Protein AF-L8JI97-F1 (afdb_monomer_lite)

Secondary structure (DSSP, 8-state):
---EEEEEEEEEE-SSSS-EEEEEEEEEEETTEEEEEEEEEETT---EEEEEEEEEEEEETTTEEEEEEEEEEEEE---S-GGG-HHHHHHH-GGGGSTT-EEEEEEEE-SSEEEEEESGGGSEEEEEEEE---

Sequence (134 aa):
MPATALSGSYQIKSTASSYQGKRNIEIFIENRSIDITTVFSESGLNNIIEVHTKGIIDDNLNGQYSMSITEESYNKGLIFSPEDIRMYNELLSAARKLPGHNKWKVLASTDNYVVVATNQGDGQLMAFNRYHMD

Structure (mmCIF, N/CA/C/O backbone):
data_AF-L8JI97-F1
#
_entry.id   AF-L8JI97-F1
#
loop_
_atom_site.group_PDB
_atom_site.id
_atom_site.type_symbol
_atom_site.label_atom_id
_atom_site.label_alt_id
_atom_site.label_comp_id
_atom_site.label_asym_id
_atom_site.label_entity_id
_atom_site.label_seq_id
_atom_site.pdbx_PDB_ins_code
_atom_site.Cartn_x
_atom_site.Cartn_y
_atom_site.Cartn_z
_atom_site.occupancy
_atom_site.B_iso_or_equiv
_atom_site.auth_seq_id
_atom_site.auth_comp_id
_atom_site.auth_asym_id
_atom_site.auth_atom_id
_atom_site.pdbx_PDB_model_num
ATOM 1 N N . MET A 1 1 ? -8.173 1.966 19.036 1.00 59.56 1 MET A N 1
ATOM 2 C CA . MET A 1 1 ? -8.275 0.752 18.193 1.00 59.56 1 MET A CA 1
ATOM 3 C C . MET A 1 1 ? -7.200 -0.200 18.681 1.00 59.56 1 MET A C 1
ATOM 5 O O . MET A 1 1 ? -6.096 0.298 18.881 1.00 59.56 1 MET A O 1
ATOM 9 N N . PRO A 1 2 ? -7.508 -1.485 18.932 1.00 71.81 2 PRO A N 1
ATOM 10 C CA . PRO A 1 2 ? -6.485 -2.471 19.277 1.00 71.81 2 PRO A CA 1
ATOM 11 C C . PRO A 1 2 ? -5.423 -2.547 18.174 1.00 71.81 2 PRO A C 1
ATOM 13 O O . PRO A 1 2 ? -5.727 -2.278 17.007 1.00 71.81 2 PRO A O 1
ATOM 16 N N . ALA A 1 3 ? -4.189 -2.878 18.558 1.00 85.88 3 ALA A N 1
ATOM 17 C CA . ALA A 1 3 ? -3.089 -3.030 17.618 1.00 85.88 3 ALA A CA 1
ATOM 18 C C . ALA A 1 3 ? -3.455 -4.066 16.543 1.00 85.88 3 ALA A C 1
ATOM 20 O O . ALA A 1 3 ? -3.948 -5.146 16.858 1.00 85.88 3 ALA A O 1
ATOM 21 N N . THR A 1 4 ? -3.263 -3.720 15.272 1.00 91.00 4 THR A N 1
ATOM 22 C CA . THR A 1 4 ? -3.580 -4.591 14.133 1.00 91.00 4 THR A CA 1
ATOM 23 C C . THR A 1 4 ? -2.387 -4.651 13.196 1.00 91.00 4 THR A C 1
ATOM 25 O O . THR A 1 4 ? -1.911 -3.609 12.747 1.00 91.00 4 THR A O 1
ATOM 28 N N . ALA A 1 5 ? -1.948 -5.863 12.857 1.00 95.00 5 ALA A N 1
ATOM 29 C CA . ALA A 1 5 ? -0.971 -6.087 11.801 1.00 95.00 5 ALA A CA 1
ATOM 30 C C . ALA A 1 5 ? -1.676 -6.604 10.539 1.00 95.00 5 ALA A C 1
ATOM 32 O O . ALA A 1 5 ? -2.551 -7.470 10.610 1.00 95.00 5 ALA A O 1
ATOM 33 N N . LEU A 1 6 ? -1.306 -6.063 9.381 1.00 95.38 6 LEU A N 1
ATOM 34 C CA . LEU A 1 6 ? -1.820 -6.451 8.075 1.00 95.38 6 LEU A CA 1
ATOM 35 C C . LEU A 1 6 ? -0.661 -6.736 7.117 1.00 95.38 6 LEU A C 1
ATOM 37 O O . LEU A 1 6 ? 0.344 -6.031 7.144 1.00 95.38 6 LEU A O 1
ATOM 41 N N . SER A 1 7 ? -0.807 -7.717 6.228 1.00 96.62 7 SER A N 1
ATOM 42 C CA . SER A 1 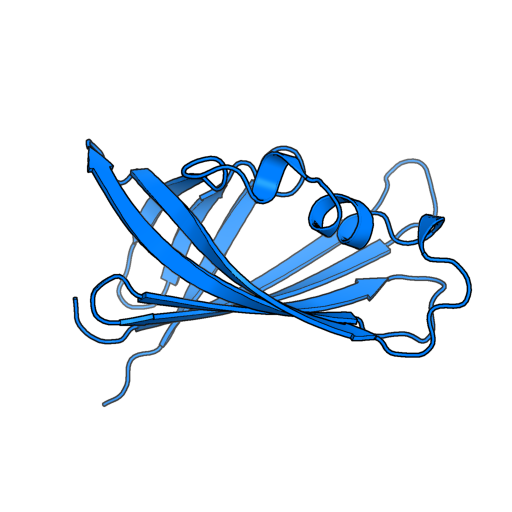7 ? 0.178 -7.960 5.165 1.00 96.62 7 SER A CA 1
ATOM 43 C C . SER A 1 7 ? -0.481 -8.295 3.836 1.00 96.62 7 SER A C 1
ATOM 45 O O . SER A 1 7 ? -1.558 -8.889 3.778 1.00 96.62 7 SER A O 1
ATOM 47 N N . GLY A 1 8 ? 0.154 -7.894 2.743 1.00 93.94 8 GLY A N 1
ATOM 48 C CA . GLY A 1 8 ? -0.346 -8.133 1.398 1.00 93.94 8 GLY A CA 1
ATOM 49 C C . GLY A 1 8 ? 0.769 -8.052 0.373 1.00 93.94 8 GLY A C 1
ATOM 50 O O . GLY A 1 8 ? 1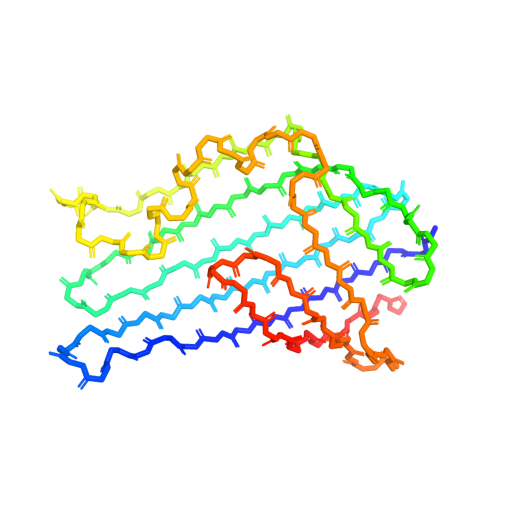.835 -7.486 0.612 1.00 93.94 8 GLY A O 1
ATOM 51 N N . SER A 1 9 ? 0.529 -8.629 -0.798 1.00 91.88 9 SER A N 1
ATOM 52 C CA . SER A 1 9 ? 1.439 -8.477 -1.926 1.00 91.88 9 SER A CA 1
ATOM 53 C C . SER A 1 9 ? 0.677 -8.482 -3.236 1.00 91.88 9 SER A C 1
ATOM 55 O O . SER A 1 9 ? -0.379 -9.105 -3.350 1.00 91.88 9 SER A O 1
ATOM 57 N N . TYR A 1 10 ? 1.222 -7.797 -4.232 1.00 87.62 10 TYR A N 1
ATOM 58 C CA . TYR A 1 10 ? 0.711 -7.856 -5.591 1.00 87.62 10 TYR A CA 1
ATOM 59 C C . TYR A 1 10 ? 1.850 -7.850 -6.603 1.00 87.62 10 TYR A C 1
ATOM 61 O O . TYR A 1 10 ? 2.989 -7.480 -6.304 1.00 87.62 10 TYR A O 1
ATOM 69 N N . GLN A 1 11 ? 1.520 -8.280 -7.818 1.00 86.56 11 GLN A N 1
ATOM 70 C CA . GLN A 1 11 ? 2.407 -8.222 -8.970 1.00 86.56 11 GLN A CA 1
ATOM 71 C C . GLN A 1 11 ? 1.777 -7.354 -10.054 1.00 86.56 11 GLN A C 1
ATOM 73 O O . GLN A 1 11 ? 0.602 -7.521 -10.372 1.00 86.56 11 GLN A O 1
ATOM 78 N N . ILE A 1 12 ? 2.569 -6.467 -10.646 1.00 80.56 12 ILE A N 1
ATOM 79 C CA . ILE A 1 12 ? 2.201 -5.708 -11.840 1.00 80.56 12 ILE A CA 1
ATOM 80 C C . ILE A 1 12 ? 2.962 -6.307 -13.013 1.00 80.56 12 ILE A C 1
ATOM 82 O O . ILE A 1 12 ? 4.172 -6.507 -12.937 1.00 80.56 12 ILE A O 1
ATOM 86 N N . LYS A 1 13 ? 2.262 -6.586 -14.110 1.00 81.88 13 LYS A N 1
ATOM 87 C CA . LYS A 1 13 ? 2.870 -7.019 -15.371 1.00 81.88 13 LYS A CA 1
ATOM 88 C C . LYS A 1 13 ? 2.387 -6.104 -16.479 1.00 81.88 13 LYS A C 1
ATOM 90 O O . LYS A 1 13 ? 1.189 -5.856 -16.598 1.00 81.88 13 LYS A O 1
ATOM 95 N N . SER A 1 14 ? 3.318 -5.596 -17.274 1.00 77.31 14 SER A N 1
ATOM 96 C CA . SER A 1 14 ? 2.968 -4.842 -18.472 1.00 77.31 14 SER A CA 1
ATOM 97 C C . SER A 1 14 ? 2.412 -5.791 -19.530 1.00 77.31 14 SER A C 1
ATOM 99 O O . SER A 1 14 ? 2.957 -6.867 -19.757 1.00 77.31 14 SER A O 1
ATOM 101 N N . THR A 1 15 ? 1.338 -5.386 -20.203 1.00 77.12 15 THR A N 1
ATOM 102 C CA . THR A 1 15 ? 0.821 -6.097 -21.384 1.00 77.12 15 THR A CA 1
ATOM 103 C C . THR A 1 15 ? 1.567 -5.716 -22.664 1.00 77.12 15 THR A C 1
ATOM 105 O O . THR A 1 15 ? 1.447 -6.410 -23.668 1.00 77.12 15 THR A O 1
ATOM 108 N N . ALA A 1 16 ? 2.345 -4.629 -22.629 1.00 76.69 16 ALA A N 1
ATOM 109 C CA . ALA A 1 16 ? 3.045 -4.058 -23.780 1.00 76.69 16 ALA A CA 1
ATOM 110 C C . ALA A 1 16 ? 4.579 -4.201 -23.710 1.00 76.69 16 ALA A C 1
ATOM 112 O O . ALA A 1 16 ? 5.273 -3.828 -24.650 1.00 76.69 16 ALA A O 1
ATOM 113 N N . SER A 1 17 ? 5.133 -4.698 -22.601 1.00 77.00 17 SER A N 1
ATOM 114 C CA . SER A 1 17 ? 6.580 -4.864 -22.411 1.00 77.00 17 SER A CA 1
ATOM 115 C C . SER A 1 17 ? 6.891 -6.033 -21.477 1.00 77.00 17 SER A C 1
ATOM 117 O O . SER A 1 17 ? 6.005 -6.558 -20.811 1.00 77.00 17 SER A O 1
ATOM 119 N N . SER A 1 18 ? 8.164 -6.419 -21.378 1.00 75.81 18 SER A N 1
ATOM 120 C CA . SER A 1 18 ? 8.633 -7.469 -20.461 1.00 75.81 18 SER A CA 1
ATOM 121 C C . SER A 1 18 ? 8.667 -7.049 -18.985 1.00 75.81 18 SER A C 1
ATOM 123 O O . SER A 1 18 ? 9.159 -7.809 -18.153 1.00 75.81 18 SER A O 1
ATOM 125 N N . TYR A 1 19 ? 8.177 -5.851 -18.656 1.00 76.50 19 TYR A N 1
ATOM 126 C CA . TYR A 1 19 ? 8.193 -5.314 -17.301 1.00 76.50 19 TYR A CA 1
ATOM 127 C C . TYR A 1 19 ? 7.311 -6.138 -16.356 1.00 76.50 19 TYR A C 1
ATOM 129 O O . TYR A 1 19 ? 6.122 -6.356 -16.620 1.00 76.50 19 TYR A O 1
ATOM 137 N N . GLN A 1 20 ? 7.888 -6.529 -15.223 1.00 78.94 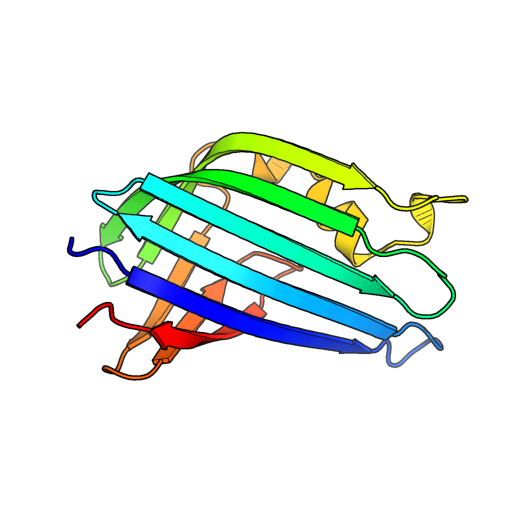20 GLN A N 1
ATOM 138 C CA . GLN A 1 20 ? 7.212 -7.163 -14.102 1.00 78.94 20 GLN A CA 1
ATOM 139 C C . GLN A 1 20 ? 7.702 -6.539 -12.798 1.00 78.94 20 GLN A C 1
ATOM 141 O O . GLN A 1 20 ? 8.900 -6.402 -12.571 1.00 78.94 20 GLN A O 1
ATOM 146 N N . GLY A 1 21 ? 6.775 -6.203 -11.917 1.00 81.50 21 GLY A N 1
ATOM 147 C CA . GLY A 1 21 ? 7.052 -5.697 -10.585 1.00 81.50 21 GLY A CA 1
ATOM 148 C C . GLY A 1 21 ? 6.313 -6.517 -9.544 1.00 81.50 21 GLY A C 1
ATOM 149 O O . GLY A 1 21 ? 5.204 -6.983 -9.791 1.00 81.50 21 GLY A O 1
ATOM 150 N N . LYS A 1 22 ? 6.909 -6.693 -8.371 1.00 86.50 22 LYS A N 1
ATOM 151 C CA . LYS A 1 22 ? 6.258 -7.229 -7.180 1.00 86.50 22 LYS A CA 1
ATOM 152 C C . LYS A 1 22 ? 6.442 -6.252 -6.025 1.00 86.50 22 LYS A C 1
ATOM 154 O O . LYS A 1 22 ? 7.558 -5.804 -5.761 1.00 86.50 22 LYS A O 1
ATOM 159 N N . ARG A 1 23 ? 5.345 -5.986 -5.318 1.00 87.56 23 ARG A N 1
ATOM 160 C CA . ARG A 1 23 ? 5.303 -5.184 -4.096 1.00 87.56 23 ARG A CA 1
ATOM 161 C C . ARG A 1 23 ? 4.796 -6.055 -2.954 1.00 87.56 23 ARG A C 1
ATOM 163 O O . ARG A 1 23 ? 3.753 -6.689 -3.095 1.00 87.56 23 ARG A O 1
ATOM 170 N N . ASN A 1 24 ? 5.526 -6.091 -1.846 1.00 91.00 24 ASN A N 1
ATOM 171 C CA . ASN A 1 24 ? 5.034 -6.601 -0.565 1.00 91.00 24 ASN A CA 1
ATOM 172 C C . ASN A 1 24 ? 4.795 -5.409 0.358 1.00 91.00 24 ASN A C 1
ATOM 174 O O . ASN A 1 24 ? 5.552 -4.440 0.315 1.00 91.00 24 ASN A O 1
ATOM 178 N N . ILE A 1 25 ? 3.735 -5.469 1.150 1.00 93.50 25 ILE A N 1
ATOM 179 C CA . ILE A 1 25 ? 3.310 -4.392 2.034 1.00 93.50 25 ILE A CA 1
ATOM 180 C C . ILE A 1 25 ? 2.969 -5.017 3.380 1.00 93.50 25 ILE A C 1
ATOM 182 O O . ILE A 1 25 ? 2.149 -5.933 3.449 1.00 93.50 25 ILE A O 1
ATOM 186 N N . GLU A 1 26 ? 3.566 -4.485 4.432 1.00 96.00 26 GLU A N 1
ATOM 187 C CA . GLU A 1 26 ? 3.265 -4.793 5.822 1.00 96.00 26 GLU A CA 1
ATOM 188 C C . GLU A 1 26 ? 2.809 -3.509 6.502 1.00 96.00 26 GLU A C 1
ATOM 190 O O . GLU A 1 26 ? 3.380 -2.443 6.275 1.00 96.00 26 GLU A O 1
ATOM 195 N N . ILE A 1 27 ? 1.739 -3.595 7.283 1.00 95.12 27 ILE A N 1
ATOM 196 C CA . ILE A 1 27 ? 1.095 -2.450 7.918 1.00 95.12 27 ILE A CA 1
ATOM 197 C C . ILE A 1 27 ? 0.869 -2.791 9.382 1.00 95.12 27 ILE A C 1
ATOM 199 O O . ILE A 1 27 ? 0.280 -3.822 9.694 1.00 95.12 27 ILE A O 1
ATOM 203 N N . PHE A 1 28 ? 1.261 -1.896 10.273 1.00 95.50 28 PHE A N 1
ATOM 204 C CA . PHE A 1 28 ? 0.915 -1.941 11.682 1.00 95.50 28 PHE A CA 1
ATOM 205 C C . PHE A 1 28 ? 0.102 -0.700 12.045 1.00 95.50 28 PHE A C 1
ATOM 207 O O . PHE A 1 28 ? 0.471 0.415 11.680 1.00 95.50 28 PHE A O 1
ATOM 214 N N . ILE A 1 29 ? -1.023 -0.883 12.738 1.00 93.12 29 ILE A N 1
ATOM 215 C CA . ILE A 1 29 ? -1.919 0.204 13.146 1.00 93.12 29 ILE A CA 1
ATOM 216 C C . ILE A 1 29 ? -2.168 0.119 14.646 1.00 93.12 29 ILE A C 1
ATOM 218 O O . ILE A 1 29 ? -2.666 -0.895 15.129 1.00 93.12 29 ILE A O 1
ATOM 222 N N . GLU A 1 30 ? -1.912 1.208 15.369 1.00 92.31 30 GLU A N 1
ATOM 223 C CA . GLU A 1 30 ? -2.200 1.332 16.799 1.00 92.31 30 GLU A CA 1
ATOM 224 C C . GLU A 1 30 ? -2.615 2.768 17.134 1.00 92.31 30 GLU A C 1
ATOM 226 O O . GLU A 1 30 ? -1.916 3.717 16.801 1.00 92.31 30 GLU A O 1
ATOM 231 N N . ASN A 1 31 ? -3.762 2.954 17.803 1.00 87.88 31 ASN A N 1
ATOM 232 C CA . ASN A 1 31 ? -4.217 4.272 18.284 1.00 87.88 31 ASN A CA 1
ATOM 233 C C . ASN A 1 31 ? -4.143 5.416 17.245 1.00 87.88 31 ASN A C 1
ATOM 235 O O . ASN A 1 31 ? -3.852 6.554 17.597 1.00 87.88 31 ASN A O 1
ATOM 239 N N . ARG A 1 32 ? -4.475 5.108 15.980 1.00 90.81 32 ARG A N 1
ATOM 240 C CA . ARG A 1 32 ? -4.400 5.983 14.786 1.00 90.81 32 ARG A CA 1
ATOM 241 C C . ARG A 1 32 ? -3.002 6.227 14.221 1.00 90.81 32 ARG A C 1
ATOM 243 O O . ARG A 1 32 ? -2.895 6.797 13.139 1.00 90.81 32 ARG A O 1
ATOM 250 N N . SER A 1 33 ? -1.954 5.771 14.887 1.00 94.00 33 SER A N 1
ATOM 251 C CA . SER A 1 33 ? -0.636 5.664 14.274 1.00 94.00 33 SER A CA 1
ATOM 252 C C . SER A 1 33 ? -0.641 4.511 13.280 1.00 94.00 33 SER A C 1
ATOM 254 O O . SER A 1 33 ? -1.214 3.453 13.550 1.00 94.00 33 SER A O 1
ATOM 256 N N . ILE A 1 34 ? -0.006 4.725 12.135 1.00 93.94 34 ILE A N 1
ATOM 257 C CA . ILE A 1 34 ? 0.221 3.701 11.121 1.00 93.94 34 ILE A CA 1
ATOM 258 C C . ILE A 1 34 ? 1.713 3.649 10.789 1.00 93.94 34 ILE A C 1
ATOM 260 O O . ILE A 1 34 ? 2.345 4.688 10.592 1.00 93.94 34 ILE A O 1
ATOM 264 N N . ASP A 1 35 ? 2.258 2.441 10.732 1.00 95.81 35 ASP A N 1
ATOM 265 C CA . ASP A 1 35 ? 3.608 2.139 10.262 1.00 95.81 35 ASP A CA 1
ATOM 266 C C . ASP A 1 35 ? 3.490 1.178 9.077 1.00 95.81 35 ASP A C 1
ATOM 268 O O . ASP A 1 35 ? 2.769 0.182 9.150 1.00 95.81 35 ASP A O 1
ATOM 272 N N . ILE A 1 36 ? 4.115 1.518 7.954 1.00 94.25 36 ILE A N 1
ATOM 273 C CA . ILE A 1 36 ? 4.044 0.758 6.711 1.00 94.25 36 ILE A CA 1
ATOM 274 C C . ILE A 1 36 ? 5.458 0.441 6.258 1.00 94.25 36 ILE A C 1
ATOM 276 O O . ILE A 1 36 ? 6.232 1.350 5.964 1.00 94.25 36 ILE A O 1
ATOM 280 N N . THR A 1 37 ? 5.748 -0.843 6.082 1.00 93.94 37 THR A N 1
ATOM 281 C CA . THR A 1 37 ? 6.943 -1.301 5.375 1.00 93.94 37 THR A CA 1
ATOM 282 C C . THR A 1 37 ? 6.539 -1.809 4.002 1.00 93.94 37 THR A C 1
ATOM 284 O O . THR A 1 37 ? 5.659 -2.655 3.857 1.00 93.94 37 THR A O 1
ATOM 287 N N . THR A 1 38 ? 7.156 -1.259 2.962 1.00 90.44 38 THR A N 1
ATOM 288 C CA . THR A 1 38 ? 6.916 -1.658 1.578 1.00 90.44 38 THR A CA 1
ATOM 289 C C . THR A 1 38 ? 8.210 -2.116 0.930 1.00 90.44 38 THR A C 1
ATOM 291 O O . THR A 1 38 ? 9.179 -1.364 0.880 1.00 90.44 38 THR A O 1
ATOM 294 N N . VAL A 1 39 ? 8.194 -3.319 0.360 1.00 88.00 39 VAL A N 1
ATOM 295 C CA . VAL A 1 39 ? 9.337 -3.920 -0.331 1.00 88.00 39 VAL A CA 1
ATOM 296 C C . VAL A 1 39 ? 9.021 -4.084 -1.813 1.00 88.00 39 VAL A C 1
ATOM 298 O O . VAL A 1 39 ? 8.053 -4.758 -2.176 1.00 88.00 39 VAL A O 1
ATOM 301 N N . PHE A 1 40 ? 9.858 -3.506 -2.669 1.00 84.50 40 PHE A N 1
ATOM 302 C CA . PHE A 1 40 ? 9.749 -3.578 -4.125 1.00 84.50 40 PHE A CA 1
ATOM 303 C C . PHE A 1 40 ? 10.812 -4.501 -4.703 1.00 84.50 40 PHE A C 1
ATOM 305 O O . PHE A 1 40 ? 11.978 -4.448 -4.317 1.00 84.50 40 PHE A O 1
ATOM 312 N N . SER A 1 41 ? 10.406 -5.294 -5.689 1.00 78.69 41 SER A N 1
ATOM 313 C CA . SER A 1 41 ? 11.300 -6.048 -6.567 1.00 78.69 41 SER A CA 1
ATOM 314 C C . SER A 1 41 ? 10.796 -5.923 -8.000 1.00 78.69 41 SER A C 1
ATOM 316 O O . SER A 1 41 ? 9.596 -6.056 -8.238 1.00 78.69 41 SER A O 1
ATOM 318 N N . GLU A 1 42 ? 11.679 -5.648 -8.954 1.00 74.69 42 GLU A N 1
ATOM 319 C CA . GLU A 1 42 ? 11.311 -5.451 -10.358 1.00 74.69 42 GLU A CA 1
ATOM 320 C C . GLU A 1 42 ? 12.223 -6.248 -11.296 1.00 74.69 42 GLU A C 1
ATOM 322 O O . GLU A 1 42 ? 13.417 -6.417 -11.052 1.00 74.69 42 GLU A O 1
ATOM 327 N N . SER A 1 43 ? 11.649 -6.766 -12.381 1.00 65.81 43 SER A N 1
ATOM 328 C CA . SER A 1 43 ? 12.356 -7.532 -13.404 1.00 65.81 43 SER A CA 1
ATOM 329 C C . SER A 1 43 ? 13.394 -6.667 -14.112 1.00 65.81 43 SER A C 1
ATOM 331 O O . SER A 1 43 ? 13.061 -5.586 -14.592 1.00 65.81 43 SER A O 1
ATOM 333 N N . GLY A 1 44 ? 14.617 -7.178 -14.252 1.00 59.28 44 GLY A N 1
ATOM 334 C CA . GLY A 1 44 ? 15.730 -6.447 -14.869 1.00 59.28 44 GLY A CA 1
ATOM 335 C C . GLY A 1 44 ? 16.598 -5.683 -13.868 1.00 59.28 44 GLY A C 1
ATOM 336 O O . GLY A 1 44 ? 17.615 -5.121 -14.261 1.00 59.28 44 GLY A O 1
ATOM 337 N N . LEU A 1 45 ? 16.249 -5.716 -12.578 1.00 60.28 45 LEU A N 1
ATOM 338 C CA . LEU A 1 45 ? 17.028 -5.118 -11.502 1.00 60.28 45 LEU A CA 1
ATOM 339 C C . LEU A 1 45 ? 17.423 -6.189 -10.487 1.00 60.28 45 LEU A C 1
ATOM 341 O O . LEU A 1 45 ? 16.593 -6.970 -10.033 1.00 60.28 45 LEU A O 1
ATOM 345 N N . ASN A 1 46 ? 18.690 -6.190 -10.075 1.00 60.28 46 ASN A N 1
ATOM 346 C CA . ASN A 1 46 ? 19.181 -7.039 -8.981 1.00 60.28 46 ASN A CA 1
ATOM 347 C C . ASN A 1 46 ? 18.854 -6.455 -7.592 1.00 60.28 46 ASN A C 1
ATOM 349 O O . ASN A 1 46 ? 19.468 -6.843 -6.600 1.00 60.28 46 ASN A O 1
ATOM 353 N N . ASN A 1 47 ? 17.930 -5.493 -7.508 1.00 67.25 47 ASN A N 1
ATOM 354 C CA . ASN A 1 47 ? 17.775 -4.644 -6.334 1.00 67.25 47 ASN A CA 1
ATOM 355 C C . ASN A 1 47 ? 16.410 -4.795 -5.684 1.00 67.25 47 ASN A C 1
ATOM 357 O O . ASN A 1 47 ? 15.382 -4.897 -6.353 1.00 67.25 47 ASN A O 1
ATOM 361 N N . ILE A 1 48 ? 16.438 -4.715 -4.360 1.00 73.50 48 ILE A N 1
ATOM 362 C CA . ILE A 1 48 ? 15.271 -4.560 -3.510 1.00 73.50 48 ILE A CA 1
ATOM 363 C C . ILE A 1 48 ? 15.278 -3.118 -3.000 1.00 73.50 48 ILE A C 1
ATOM 365 O O . ILE A 1 48 ? 16.323 -2.607 -2.584 1.00 73.50 48 ILE A O 1
ATOM 369 N N . ILE A 1 49 ? 14.126 -2.455 -3.063 1.00 80.88 49 ILE A N 1
ATOM 370 C CA . ILE A 1 49 ? 13.910 -1.170 -2.392 1.00 80.88 49 ILE A CA 1
ATOM 371 C C . ILE A 1 49 ? 12.976 -1.430 -1.231 1.00 80.88 49 ILE A C 1
ATOM 373 O O . ILE A 1 49 ? 11.901 -1.994 -1.420 1.00 80.88 49 ILE A O 1
ATOM 377 N N . GLU A 1 50 ? 13.379 -0.989 -0.053 1.00 86.88 50 GLU A N 1
ATOM 378 C CA . GLU A 1 50 ? 12.551 -1.016 1.139 1.00 86.88 50 GLU A CA 1
ATOM 379 C C . GLU A 1 50 ? 12.219 0.420 1.539 1.00 86.88 50 GLU A C 1
ATOM 381 O O . GLU A 1 50 ? 13.085 1.299 1.565 1.00 86.88 50 GLU A O 1
ATOM 386 N N . VAL A 1 51 ? 10.939 0.672 1.785 1.00 88.25 51 VAL A N 1
ATOM 387 C CA . VAL A 1 51 ? 10.425 1.977 2.194 1.00 88.25 51 VAL A CA 1
ATOM 388 C C . VAL A 1 51 ? 9.653 1.807 3.478 1.00 88.25 51 VAL A C 1
ATOM 390 O O . VAL A 1 51 ? 8.707 1.021 3.527 1.00 88.25 51 VAL A O 1
ATOM 393 N N . HIS A 1 52 ? 10.037 2.585 4.479 1.00 92.75 52 HIS A N 1
ATOM 394 C CA . HIS A 1 52 ? 9.310 2.681 5.731 1.00 92.75 52 HIS A CA 1
ATOM 395 C C . HIS A 1 52 ? 8.580 4.016 5.759 1.00 92.75 52 HIS A C 1
ATOM 397 O O . HIS A 1 52 ? 9.183 5.072 5.558 1.00 92.75 52 HIS A O 1
ATOM 403 N N . THR A 1 53 ? 7.276 3.978 5.998 1.00 92.94 53 THR A N 1
ATOM 404 C CA . THR A 1 53 ? 6.424 5.162 6.071 1.00 92.94 53 THR A CA 1
ATOM 405 C C . THR A 1 53 ? 5.652 5.128 7.376 1.00 92.94 53 THR A C 1
ATOM 407 O O . THR A 1 53 ? 4.894 4.194 7.621 1.00 92.94 53 THR A O 1
ATOM 410 N N . LYS A 1 54 ? 5.769 6.188 8.174 1.00 95.50 54 LYS A N 1
ATOM 411 C CA . LYS A 1 54 ? 4.899 6.408 9.329 1.00 95.50 54 LYS A CA 1
ATOM 412 C C . LYS A 1 54 ? 3.921 7.528 9.058 1.00 95.50 54 LYS A C 1
ATOM 414 O O . LYS A 1 54 ? 4.202 8.469 8.309 1.00 95.50 54 LYS A O 1
ATOM 419 N N . GLY A 1 55 ? 2.772 7.448 9.704 1.00 94.25 55 GLY A N 1
ATOM 420 C CA . GLY A 1 55 ? 1.787 8.504 9.624 1.00 94.25 55 GLY A CA 1
ATOM 421 C C . GLY A 1 55 ? 0.667 8.366 10.628 1.00 94.25 55 GLY A C 1
ATOM 422 O O . GLY A 1 55 ? 0.698 7.541 11.541 1.00 94.25 55 GLY A O 1
ATO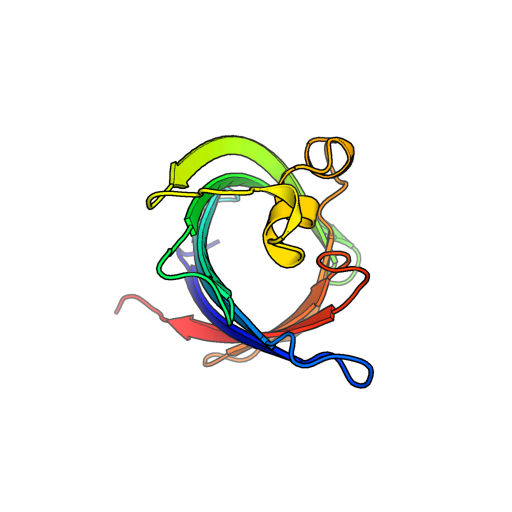M 423 N N . ILE A 1 56 ? -0.340 9.199 10.409 1.00 94.31 56 ILE A N 1
ATOM 424 C CA . ILE A 1 56 ? -1.564 9.240 11.198 1.00 94.31 56 ILE A CA 1
ATOM 425 C C . ILE A 1 56 ? -2.728 8.956 10.256 1.00 94.31 56 ILE A C 1
ATOM 427 O O . ILE A 1 56 ? -2.787 9.525 9.161 1.00 94.31 56 ILE A O 1
ATOM 431 N N . ILE A 1 57 ? -3.623 8.064 10.679 1.00 92.62 57 ILE A N 1
ATOM 432 C CA . ILE A 1 57 ? -4.873 7.775 9.981 1.00 92.62 57 ILE A CA 1
ATOM 433 C C . ILE A 1 57 ? -6.030 8.576 10.573 1.00 92.62 57 ILE A C 1
ATOM 435 O O . ILE A 1 57 ? -6.258 8.583 11.783 1.00 92.62 57 ILE A O 1
ATOM 439 N N . ASP A 1 58 ? -6.801 9.182 9.683 1.00 91.25 58 ASP A N 1
ATOM 440 C CA . ASP A 1 58 ? -8.068 9.826 9.993 1.00 91.25 58 ASP A CA 1
ATOM 441 C C . ASP A 1 58 ? -9.201 8.989 9.401 1.00 91.25 58 ASP A C 1
ATOM 443 O O . ASP A 1 58 ? -9.142 8.579 8.233 1.00 91.25 58 ASP A O 1
ATOM 447 N N . ASP A 1 59 ? -10.222 8.711 10.213 1.00 87.44 59 ASP A N 1
ATOM 448 C CA . ASP A 1 59 ? -11.440 8.078 9.738 1.00 87.44 59 ASP A CA 1
ATOM 449 C C . ASP A 1 59 ? -12.383 9.132 9.161 1.00 87.44 59 ASP A C 1
ATOM 451 O O . ASP A 1 59 ? -12.731 10.139 9.771 1.00 87.44 59 ASP A O 1
ATOM 455 N N . ASN A 1 60 ? -12.801 8.886 7.932 1.00 78.56 60 ASN A N 1
ATOM 456 C CA . ASN A 1 60 ? -13.864 9.622 7.290 1.00 78.56 60 ASN A CA 1
ATOM 457 C C . ASN A 1 60 ? -15.135 8.764 7.330 1.00 78.56 60 ASN A C 1
ATOM 459 O O . ASN A 1 60 ? -15.105 7.538 7.478 1.00 78.56 60 ASN A O 1
ATOM 463 N N . LEU A 1 61 ? -16.286 9.408 7.154 1.00 75.75 61 LEU A N 1
ATOM 464 C CA . LEU A 1 61 ? -17.570 8.714 7.099 1.00 75.75 61 LEU A CA 1
ATOM 465 C C . LEU A 1 61 ? -17.566 7.597 6.032 1.00 75.75 61 LEU A C 1
ATOM 467 O O . LEU A 1 61 ? -16.999 7.743 4.946 1.00 75.75 61 LEU A O 1
ATOM 471 N N . ASN A 1 62 ? -18.273 6.500 6.325 1.00 82.88 62 ASN A N 1
ATOM 472 C CA . ASN A 1 62 ? -18.508 5.357 5.427 1.00 82.88 62 ASN A CA 1
ATOM 473 C C . ASN A 1 62 ? -17.279 4.478 5.115 1.00 82.88 62 ASN A C 1
ATOM 475 O O . ASN A 1 62 ? -17.099 4.055 3.969 1.00 82.88 62 ASN A O 1
ATOM 479 N N . GLY A 1 63 ? -16.438 4.191 6.116 1.00 83.00 63 GLY A N 1
ATOM 480 C CA . GLY A 1 63 ? -15.309 3.256 5.969 1.00 83.00 63 GLY A CA 1
ATOM 481 C C . GLY A 1 63 ? -14.198 3.780 5.056 1.00 83.00 63 GLY A C 1
ATOM 482 O O . GLY A 1 63 ? -13.443 2.998 4.473 1.00 83.00 63 GLY A O 1
ATOM 483 N N . GLN A 1 64 ? -14.133 5.101 4.891 1.00 90.94 64 GLN A N 1
ATOM 484 C CA . GLN A 1 64 ? -13.060 5.782 4.186 1.00 90.94 64 GLN A CA 1
ATOM 485 C C . GLN A 1 64 ? -12.014 6.230 5.194 1.00 90.94 64 GLN A C 1
ATOM 487 O O . GLN A 1 64 ? -12.345 6.748 6.250 1.00 90.94 64 GLN A O 1
ATOM 492 N N . TYR A 1 65 ? -10.753 6.070 4.841 1.00 91.94 65 TYR A N 1
ATOM 493 C CA . TYR A 1 65 ? -9.617 6.444 5.660 1.00 91.94 65 TYR A CA 1
ATOM 494 C C . TYR A 1 65 ? -8.682 7.292 4.825 1.00 91.94 65 TYR A C 1
ATOM 496 O O . TYR A 1 65 ? -8.540 7.083 3.615 1.00 91.94 65 TYR A O 1
ATOM 504 N N . SER A 1 66 ? -8.035 8.241 5.477 1.00 92.00 66 SER A N 1
ATOM 505 C CA . SER A 1 66 ? -6.947 8.992 4.880 1.00 92.00 66 SER A CA 1
ATOM 506 C C . SER A 1 66 ? -5.718 8.957 5.767 1.00 92.00 66 SER A C 1
ATOM 508 O O . SER A 1 66 ? -5.849 8.929 6.985 1.00 92.00 66 SER A O 1
ATOM 510 N N . MET A 1 67 ? -4.535 8.971 5.158 1.00 91.38 67 MET A N 1
ATOM 511 C CA . MET A 1 67 ? -3.267 9.046 5.878 1.00 91.38 67 MET A CA 1
ATOM 512 C C . MET A 1 67 ? -2.524 10.333 5.560 1.00 91.38 67 MET A C 1
ATOM 514 O O . MET A 1 67 ? -2.342 10.702 4.394 1.00 91.38 67 MET A O 1
ATOM 518 N N . SER A 1 68 ? -2.014 10.943 6.623 1.00 92.69 68 SER A N 1
ATOM 519 C CA . SER A 1 68 ? -0.987 11.978 6.568 1.00 92.69 68 SER A CA 1
ATOM 520 C C . SER A 1 68 ? 0.362 11.361 6.933 1.00 92.69 68 SER A C 1
ATOM 522 O O . SER A 1 68 ? 0.494 10.747 7.990 1.00 92.69 68 SER A O 1
ATOM 524 N N . ILE A 1 69 ? 1.354 11.496 6.049 1.00 92.31 69 ILE A N 1
ATOM 525 C CA . ILE A 1 69 ? 2.710 10.969 6.264 1.00 92.31 69 ILE A CA 1
ATOM 526 C C . ILE A 1 69 ? 3.456 11.905 7.220 1.00 92.31 69 ILE A C 1
ATOM 528 O O . ILE A 1 69 ? 3.526 13.107 6.970 1.00 92.31 69 ILE A O 1
ATOM 532 N N . THR A 1 70 ? 4.026 11.357 8.292 1.00 93.06 70 THR A N 1
ATOM 533 C CA . THR A 1 70 ? 4.821 12.109 9.279 1.00 93.06 70 THR A CA 1
ATOM 534 C C . THR A 1 70 ? 6.314 11.823 9.165 1.00 93.06 70 THR A C 1
ATOM 536 O O . THR A 1 70 ? 7.125 12.697 9.451 1.00 93.06 70 THR A O 1
ATOM 539 N N . GLU A 1 71 ? 6.685 10.617 8.736 1.00 92.75 71 GLU A N 1
ATOM 540 C CA . GLU A 1 71 ? 8.073 10.195 8.545 1.00 92.75 71 GLU A CA 1
ATOM 541 C C . GLU A 1 71 ? 8.148 9.233 7.355 1.00 92.75 71 GLU A C 1
ATOM 543 O O . GLU A 1 71 ? 7.252 8.412 7.152 1.00 92.75 71 GLU A O 1
ATOM 548 N N . GLU A 1 72 ? 9.217 9.322 6.568 1.00 90.19 72 GLU A N 1
ATOM 549 C CA . GLU A 1 72 ? 9.492 8.359 5.508 1.00 90.19 72 GLU A CA 1
ATOM 550 C C . GLU A 1 72 ? 10.996 8.170 5.328 1.00 90.19 72 GLU A C 1
ATOM 552 O O . GLU A 1 72 ? 11.749 9.144 5.239 1.00 90.19 72 GLU A O 1
ATOM 557 N N . SER A 1 73 ? 11.425 6.916 5.247 1.00 88.50 73 SER A N 1
ATOM 558 C CA . SER A 1 73 ? 12.811 6.543 4.997 1.00 88.50 73 SER A CA 1
ATOM 559 C C . SER A 1 73 ? 12.897 5.467 3.920 1.00 88.50 73 SER A C 1
ATOM 561 O O . SER A 1 73 ? 11.942 4.739 3.641 1.00 88.50 73 SER A O 1
ATOM 563 N N . TYR A 1 74 ? 14.059 5.405 3.275 1.00 84.00 74 TYR A N 1
ATOM 564 C CA . TYR A 1 74 ? 14.304 4.531 2.137 1.00 84.00 74 TYR A CA 1
ATOM 565 C C . TYR A 1 74 ? 15.617 3.796 2.352 1.00 84.00 74 TYR A C 1
ATOM 567 O O . TYR A 1 74 ? 16.656 4.435 2.534 1.00 84.00 74 TYR A O 1
ATOM 575 N N . ASN A 1 75 ? 15.583 2.473 2.251 1.00 78.81 75 ASN A N 1
ATOM 576 C CA . ASN A 1 75 ? 16.776 1.658 2.126 1.00 78.81 75 ASN A CA 1
ATOM 577 C C . ASN A 1 75 ? 16.869 1.148 0.684 1.00 78.81 75 ASN A C 1
ATOM 579 O O . ASN A 1 75 ? 16.001 0.426 0.189 1.00 78.81 75 ASN A O 1
ATOM 583 N N . LYS A 1 76 ? 17.903 1.601 -0.025 1.00 68.44 76 LYS A N 1
ATOM 584 C CA . LYS A 1 76 ? 18.120 1.273 -1.433 1.00 68.44 76 LYS A CA 1
ATOM 585 C C . LYS A 1 76 ? 19.218 0.218 -1.527 1.00 68.44 76 LYS A C 1
ATOM 587 O O . LYS A 1 76 ? 20.372 0.521 -1.233 1.00 68.44 76 LYS A O 1
ATOM 592 N N . GLY A 1 77 ? 18.894 -0.975 -2.029 1.00 59.44 77 GLY A N 1
ATOM 593 C CA . GLY A 1 77 ? 19.895 -1.782 -2.738 1.00 59.44 77 GLY A CA 1
ATOM 594 C C . GLY A 1 77 ? 20.439 -1.004 -3.950 1.00 59.44 77 GLY A C 1
ATOM 595 O O . GLY A 1 77 ? 19.801 -0.057 -4.390 1.00 59.44 77 GLY A O 1
ATOM 596 N N . LEU A 1 78 ? 21.615 -1.353 -4.480 1.00 54.41 78 LEU A N 1
ATOM 597 C CA . LEU A 1 78 ? 22.356 -0.644 -5.549 1.00 54.41 78 LEU A CA 1
ATOM 598 C C . LEU A 1 78 ? 21.527 -0.248 -6.800 1.00 54.41 78 LEU A C 1
ATOM 600 O O . LEU A 1 78 ? 21.584 -0.914 -7.828 1.00 54.41 78 LEU A O 1
ATOM 604 N N . ILE A 1 79 ? 20.795 0.872 -6.779 1.00 55.09 79 ILE A N 1
ATOM 605 C CA . ILE A 1 79 ? 20.024 1.353 -7.939 1.00 55.09 79 ILE A CA 1
ATOM 606 C C . ILE A 1 79 ? 20.970 2.009 -8.954 1.00 55.09 79 ILE A C 1
ATOM 608 O O . ILE A 1 79 ? 21.446 3.117 -8.723 1.00 55.09 79 ILE A O 1
ATOM 612 N N . PHE A 1 80 ? 21.206 1.349 -10.091 1.00 52.81 80 PHE A N 1
ATOM 613 C CA . PHE A 1 80 ? 21.983 1.924 -11.197 1.00 52.81 80 PHE A CA 1
ATOM 614 C C . PHE A 1 80 ? 21.199 2.982 -11.990 1.00 52.81 80 PHE A C 1
ATOM 616 O O . PHE A 1 80 ? 21.806 3.926 -12.482 1.00 52.81 80 PHE A O 1
ATOM 623 N N . SER A 1 81 ? 19.869 2.855 -12.080 1.00 55.62 81 SER A N 1
ATOM 624 C CA . SER A 1 81 ? 19.007 3.796 -12.803 1.00 55.62 81 SER A CA 1
ATOM 625 C C . SER A 1 81 ? 17.606 3.880 -12.162 1.00 55.62 81 SER A C 1
ATOM 627 O O . SER A 1 81 ? 16.822 2.938 -12.275 1.00 55.62 81 SER A O 1
ATOM 629 N N . PRO A 1 82 ? 17.277 4.952 -11.413 1.00 52.34 82 PRO A N 1
ATOM 630 C CA . PRO A 1 82 ? 15.982 5.096 -10.732 1.00 52.34 82 PRO A CA 1
ATOM 631 C C . PRO A 1 82 ? 14.781 5.222 -11.677 1.00 52.34 82 PRO A C 1
ATOM 633 O O . PRO A 1 82 ? 13.664 4.884 -11.296 1.00 52.34 82 PRO A O 1
ATOM 636 N N . GLU A 1 83 ? 15.011 5.706 -12.898 1.00 54.09 83 GLU A N 1
ATOM 637 C CA . GLU A 1 83 ? 13.990 5.938 -13.927 1.00 54.09 83 GLU A CA 1
ATOM 638 C C . GLU A 1 83 ? 13.410 4.645 -14.523 1.00 54.09 83 GLU A C 1
ATOM 640 O O . GLU A 1 83 ? 12.281 4.655 -15.018 1.00 54.09 83 GLU A O 1
ATOM 645 N N . ASP A 1 84 ? 14.106 3.518 -14.351 1.00 51.41 84 ASP A N 1
ATOM 646 C CA . ASP A 1 84 ? 13.631 2.193 -14.758 1.00 51.41 84 ASP A CA 1
ATOM 647 C C . ASP A 1 84 ? 12.632 1.573 -13.761 1.00 51.41 84 ASP A C 1
ATOM 649 O O . ASP A 1 84 ? 12.018 0.550 -14.069 1.00 51.41 84 ASP A O 1
ATOM 653 N N . ILE A 1 85 ? 12.420 2.201 -12.591 1.00 61.97 85 ILE A N 1
ATOM 654 C CA . ILE A 1 85 ? 11.626 1.631 -11.495 1.00 61.97 85 ILE A CA 1
ATOM 655 C C . ILE A 1 85 ? 10.234 2.259 -11.415 1.00 61.97 85 ILE A C 1
ATOM 657 O O . ILE A 1 85 ? 9.986 3.204 -10.660 1.00 61.97 85 ILE A O 1
ATOM 661 N N . ARG A 1 86 ? 9.283 1.739 -12.198 1.00 64.81 86 ARG A N 1
ATOM 662 C CA . ARG A 1 86 ? 7.941 2.342 -12.323 1.00 64.81 86 ARG A CA 1
ATOM 663 C C . ARG A 1 86 ? 7.170 2.396 -11.002 1.00 64.81 86 ARG A C 1
ATOM 665 O O . ARG A 1 86 ? 6.535 3.414 -10.738 1.00 64.81 86 ARG A O 1
ATOM 672 N N . MET A 1 87 ? 7.247 1.365 -10.155 1.00 70.88 87 MET A N 1
ATOM 673 C CA . MET A 1 87 ? 6.585 1.399 -8.840 1.00 70.88 87 MET A CA 1
ATOM 674 C C . MET A 1 87 ? 7.284 2.349 -7.857 1.00 70.88 87 MET A C 1
ATOM 676 O O . MET A 1 87 ? 6.646 2.891 -6.959 1.00 70.88 87 MET A O 1
ATOM 680 N N . TYR A 1 88 ? 8.586 2.593 -8.025 1.00 67.50 88 TYR A N 1
ATOM 681 C CA . TYR A 1 88 ? 9.328 3.551 -7.201 1.00 67.50 88 TYR A CA 1
ATOM 682 C C . TYR A 1 88 ? 9.021 5.000 -7.586 1.00 67.50 88 TYR A C 1
ATOM 684 O O . TYR A 1 88 ? 8.967 5.864 -6.716 1.00 67.50 88 TYR A O 1
ATOM 692 N N . ASN A 1 89 ? 8.740 5.276 -8.861 1.00 69.56 89 ASN A N 1
ATOM 693 C CA . ASN A 1 89 ? 8.333 6.614 -9.292 1.00 69.56 89 ASN A CA 1
ATOM 694 C C . ASN A 1 89 ? 7.024 7.073 -8.626 1.00 69.56 89 ASN A C 1
ATOM 696 O O . ASN A 1 89 ? 6.885 8.255 -8.314 1.00 69.56 89 ASN A O 1
ATOM 700 N N . GLU A 1 90 ? 6.103 6.152 -8.315 1.00 72.25 90 GLU A N 1
ATOM 701 C CA . GLU A 1 90 ? 4.925 6.455 -7.489 1.00 72.25 90 GLU A CA 1
ATOM 702 C C . GLU A 1 90 ? 5.335 6.981 -6.102 1.00 72.25 90 GLU A C 1
ATOM 704 O O . GLU A 1 90 ? 4.791 7.974 -5.615 1.00 72.25 90 GLU A O 1
ATOM 709 N N . LEU A 1 91 ? 6.347 6.365 -5.482 1.00 72.12 91 LEU A N 1
ATOM 710 C CA . LEU A 1 91 ? 6.858 6.781 -4.176 1.00 72.12 91 LEU A CA 1
ATOM 711 C C . LEU A 1 91 ? 7.549 8.143 -4.208 1.00 72.12 91 LEU A C 1
ATOM 713 O O . LEU A 1 91 ? 7.560 8.841 -3.195 1.00 72.12 91 LEU A O 1
ATOM 717 N N . LEU A 1 92 ? 8.116 8.528 -5.349 1.00 70.56 92 LEU A N 1
ATOM 718 C CA . LEU A 1 92 ? 8.741 9.836 -5.537 1.00 70.56 92 LEU A CA 1
ATOM 719 C C . LEU A 1 92 ? 7.724 10.963 -5.759 1.00 70.56 92 LEU A C 1
ATOM 721 O O . LEU A 1 92 ? 8.093 12.137 -5.694 1.00 70.56 92 LEU A O 1
ATOM 725 N N . SER A 1 93 ? 6.449 10.639 -5.994 1.00 77.56 93 SER A N 1
ATOM 726 C CA . SER A 1 93 ? 5.407 11.636 -6.227 1.00 77.56 93 SER A CA 1
ATOM 727 C C . SER A 1 93 ? 5.254 12.574 -5.030 1.00 77.56 93 SER A C 1
ATOM 729 O O . SER A 1 93 ? 4.863 12.155 -3.944 1.00 77.56 93 SER A O 1
ATOM 731 N N . ALA A 1 94 ? 5.490 13.875 -5.222 1.00 76.25 94 ALA A N 1
ATOM 732 C CA . ALA A 1 94 ? 5.291 14.870 -4.167 1.00 76.25 94 ALA A CA 1
ATOM 733 C C . ALA A 1 94 ? 3.8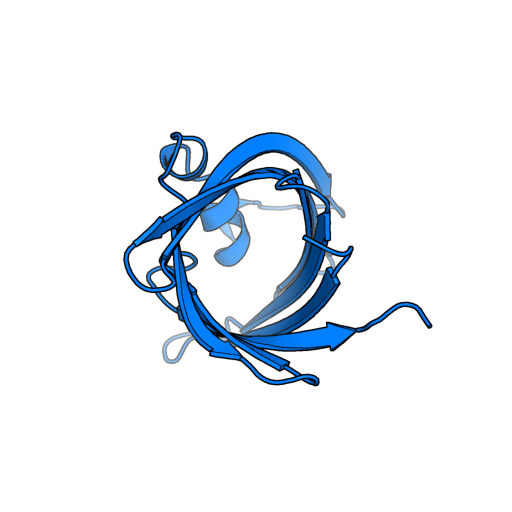26 14.941 -3.689 1.00 76.25 94 ALA A C 1
ATOM 735 O O . ALA A 1 94 ? 3.576 15.265 -2.529 1.00 76.25 94 ALA A O 1
ATOM 736 N N . ALA A 1 95 ? 2.863 14.583 -4.549 1.00 78.62 95 ALA A N 1
ATOM 737 C CA . ALA A 1 95 ? 1.439 14.616 -4.223 1.00 78.62 95 ALA A CA 1
ATOM 738 C C . ALA A 1 95 ? 1.087 13.702 -3.040 1.00 78.62 95 ALA A C 1
ATOM 740 O O . ALA A 1 95 ? 0.273 14.077 -2.200 1.00 78.62 95 ALA A O 1
ATOM 741 N N . ARG A 1 96 ? 1.765 12.555 -2.892 1.00 83.19 96 ARG A N 1
ATOM 742 C CA . ARG A 1 96 ? 1.518 11.626 -1.775 1.00 83.19 96 ARG A CA 1
ATOM 743 C C . ARG A 1 96 ? 1.894 12.191 -0.405 1.00 83.19 96 ARG A C 1
ATOM 745 O O . ARG A 1 96 ? 1.457 11.650 0.605 1.00 83.19 96 ARG A O 1
ATOM 752 N N . LYS A 1 97 ? 2.707 13.251 -0.364 1.00 83.38 97 LYS A N 1
ATOM 753 C CA . LYS A 1 97 ? 3.094 13.940 0.875 1.00 83.38 97 LYS A CA 1
ATOM 754 C C . LYS A 1 97 ? 2.041 14.951 1.329 1.00 83.38 97 LYS A C 1
ATOM 756 O O . LYS A 1 97 ? 2.133 15.452 2.445 1.00 83.38 97 LYS A O 1
ATOM 761 N N . LEU A 1 98 ? 1.053 15.260 0.487 1.00 84.19 98 LEU A N 1
ATOM 762 C CA . LEU A 1 98 ? -0.040 16.144 0.867 1.00 84.19 98 LEU A CA 1
ATOM 763 C C . LEU A 1 98 ? -0.933 15.449 1.912 1.00 84.19 98 LEU A C 1
ATOM 765 O O . LEU A 1 98 ? -1.322 14.292 1.706 1.00 84.19 98 LEU A O 1
ATOM 769 N N . PRO A 1 99 ? -1.295 16.139 3.009 1.00 83.50 99 PRO A N 1
ATOM 770 C CA . PRO A 1 99 ? -2.233 15.613 3.994 1.00 83.50 99 PRO A CA 1
ATOM 771 C C . PRO A 1 99 ? -3.530 15.147 3.332 1.00 83.50 99 PRO A C 1
ATOM 773 O O . PRO A 1 99 ? -4.097 15.834 2.481 1.00 83.50 99 PRO A O 1
ATOM 776 N N . GLY A 1 100 ? -3.992 13.954 3.699 1.00 80.56 100 GLY A N 1
ATOM 777 C CA . GLY A 1 100 ? -5.232 13.392 3.170 1.00 80.56 100 GLY A CA 1
ATOM 778 C C . GLY A 1 100 ? -5.182 12.892 1.718 1.00 80.56 100 GLY A C 1
ATOM 779 O O . GLY A 1 100 ? -6.207 12.435 1.205 1.00 80.56 100 GLY A O 1
ATOM 780 N N . HIS A 1 101 ? -4.025 12.954 1.044 1.00 86.44 101 HIS A N 1
ATOM 781 C CA . HIS A 1 101 ? -3.882 12.449 -0.324 1.00 86.44 101 HIS A CA 1
ATOM 782 C C . HIS A 1 101 ? -3.959 10.926 -0.386 1.00 86.44 101 HIS A C 1
ATOM 784 O O . HIS A 1 101 ? -4.601 10.383 -1.280 1.00 86.44 101 HIS A O 1
ATOM 790 N N . ASN A 1 102 ? -3.314 10.228 0.548 1.00 89.12 102 ASN A N 1
ATOM 791 C CA . ASN A 1 102 ? -3.356 8.770 0.605 1.00 89.12 102 ASN A CA 1
ATOM 792 C C . ASN A 1 102 ? -4.723 8.353 1.136 1.00 89.12 102 ASN A C 1
ATOM 794 O O . ASN A 1 102 ? -5.014 8.580 2.311 1.00 89.12 102 ASN A O 1
ATOM 798 N N . LYS A 1 103 ? -5.566 7.793 0.268 1.00 90.38 103 LYS A N 1
ATOM 799 C CA . LYS A 1 103 ? -6.939 7.419 0.599 1.00 90.38 103 LYS A CA 1
ATOM 800 C C . LYS A 1 103 ? -7.134 5.921 0.460 1.00 90.38 103 LYS A C 1
ATOM 802 O O . LYS A 1 103 ? -6.688 5.302 -0.510 1.00 90.38 103 LYS A O 1
ATOM 807 N N . TRP A 1 104 ? -7.877 5.368 1.407 1.00 92.31 104 TRP A N 1
ATOM 808 C CA . TRP A 1 104 ? -8.345 3.993 1.377 1.00 92.31 104 TRP A CA 1
ATOM 809 C C . TRP A 1 104 ? -9.835 3.942 1.656 1.00 92.31 104 TRP A C 1
ATOM 811 O O . TRP A 1 104 ? -10.357 4.693 2.474 1.00 92.31 104 TRP A O 1
ATOM 821 N N . LYS A 1 105 ? -10.529 3.024 1.001 1.00 94.00 105 LYS A N 1
ATOM 822 C CA . LYS A 1 105 ? -11.904 2.668 1.325 1.00 94.00 105 LYS A CA 1
ATOM 823 C C . LYS A 1 105 ? -11.944 1.191 1.652 1.00 94.00 105 LYS A C 1
ATOM 825 O O . LYS A 1 105 ? -11.648 0.373 0.785 1.00 94.00 105 LYS A O 1
ATOM 830 N N . VAL A 1 106 ? -12.323 0.857 2.880 1.00 93.94 106 VAL A N 1
ATOM 831 C CA . VAL A 1 106 ? -12.560 -0.531 3.273 1.00 93.94 106 VAL A CA 1
ATOM 832 C C . VAL A 1 106 ? -13.838 -1.004 2.590 1.00 93.94 106 VAL A C 1
ATOM 834 O O . VAL A 1 106 ? -14.906 -0.423 2.769 1.00 93.94 106 VAL A O 1
ATOM 837 N N . LEU A 1 107 ? -13.711 -2.040 1.766 1.00 94.88 107 LEU A N 1
ATOM 838 C CA . LEU A 1 107 ? -14.823 -2.651 1.038 1.00 94.88 107 LEU A CA 1
ATOM 839 C C . LEU A 1 107 ? -15.337 -3.909 1.739 1.00 94.88 107 LEU A C 1
ATOM 841 O O . LEU A 1 107 ? -16.529 -4.194 1.688 1.00 94.88 107 LEU A O 1
ATOM 845 N N . ALA A 1 108 ? -14.441 -4.648 2.393 1.00 94.56 108 ALA A N 1
ATOM 846 C CA . ALA A 1 108 ? -14.768 -5.814 3.202 1.00 94.56 108 ALA A CA 1
ATOM 847 C C . ALA A 1 108 ? -13.762 -5.946 4.351 1.00 94.56 108 ALA A C 1
ATOM 849 O O . ALA A 1 108 ? -12.579 -5.656 4.181 1.00 94.56 108 ALA A O 1
ATOM 850 N N . SER A 1 109 ? -14.222 -6.401 5.512 1.00 93.25 109 SER A N 1
ATOM 851 C CA . SER A 1 109 ? -13.384 -6.650 6.685 1.00 93.25 109 SER A CA 1
ATOM 852 C C . SER A 1 109 ? -13.898 -7.889 7.404 1.00 93.25 109 SER A C 1
ATOM 854 O O . SER A 1 109 ? -15.069 -7.946 7.766 1.00 93.25 109 SER A O 1
ATOM 856 N N . THR A 1 110 ? -13.014 -8.853 7.624 1.00 93.44 110 THR A N 1
ATOM 857 C CA . THR A 1 110 ? -13.250 -10.060 8.425 1.00 93.44 110 THR A CA 1
ATOM 858 C C . THR A 1 110 ? -12.173 -10.165 9.500 1.00 93.44 110 THR A C 1
ATOM 860 O O . THR A 1 110 ? -11.259 -9.340 9.549 1.00 93.44 110 THR A O 1
ATOM 863 N N . ASP A 1 111 ? -12.238 -11.197 10.335 1.00 91.56 111 ASP A N 1
ATOM 864 C CA . ASP A 1 111 ? -11.192 -11.457 11.328 1.00 91.56 111 ASP A CA 1
ATOM 865 C C . ASP A 1 111 ? -9.850 -11.838 10.692 1.00 91.56 111 ASP A C 1
ATOM 867 O O . ASP A 1 111 ? -8.811 -11.603 11.302 1.00 91.56 111 ASP A O 1
ATOM 871 N N . ASN A 1 112 ? -9.866 -12.340 9.451 1.00 94.19 112 ASN A N 1
ATOM 872 C CA . ASN A 1 112 ? -8.691 -12.877 8.763 1.00 94.19 112 ASN A CA 1
ATOM 873 C C . ASN A 1 112 ? -8.138 -11.957 7.672 1.00 94.19 112 ASN A C 1
ATOM 875 O O . ASN A 1 112 ? -6.988 -12.114 7.272 1.00 94.19 112 ASN A O 1
ATOM 879 N N . TYR A 1 113 ? -8.941 -11.034 7.134 1.00 95.44 113 TYR A N 1
ATOM 880 C CA . TYR A 1 113 ? -8.499 -10.161 6.046 1.00 95.44 113 TYR A CA 1
ATOM 881 C C . TYR A 1 113 ? -9.297 -8.860 5.939 1.00 95.44 113 TYR A C 1
ATOM 883 O O . TYR A 1 113 ? -10.435 -8.748 6.401 1.00 95.44 113 TYR A O 1
ATOM 891 N N . VAL A 1 114 ? -8.713 -7.886 5.242 1.00 95.06 114 VAL A N 1
ATOM 892 C CA . VAL A 1 114 ? -9.339 -6.619 4.851 1.00 95.06 114 VAL A CA 1
ATOM 893 C C . VAL A 1 114 ? -9.154 -6.403 3.357 1.00 95.06 114 VAL A C 1
ATOM 895 O O . VAL A 1 114 ? -8.052 -6.550 2.842 1.00 95.06 114 VAL A O 1
ATOM 898 N N . VAL A 1 115 ? -10.221 -6.022 2.659 1.00 95.75 115 VAL A N 1
ATOM 899 C CA . VAL A 1 115 ? -10.164 -5.588 1.259 1.00 95.75 115 VAL A CA 1
ATOM 900 C C . VAL A 1 115 ? -10.329 -4.081 1.206 1.00 95.75 115 VAL A C 1
ATOM 902 O O . VAL A 1 115 ? -11.301 -3.543 1.744 1.00 95.75 115 VAL A O 1
ATOM 905 N N . VAL A 1 116 ? -9.406 -3.403 0.529 1.00 94.88 116 VAL A N 1
ATOM 906 C CA . VAL A 1 116 ? -9.426 -1.951 0.360 1.00 94.88 116 VAL A CA 1
ATOM 907 C C . VAL A 1 116 ? -9.359 -1.553 -1.108 1.00 94.88 116 VAL A C 1
ATOM 909 O O . VAL A 1 116 ? -8.651 -2.172 -1.900 1.00 94.88 116 VAL A O 1
ATOM 912 N N . ALA A 1 117 ? -10.056 -0.475 -1.455 1.00 94.12 117 ALA A N 1
ATOM 913 C CA . ALA A 1 117 ? -9.745 0.329 -2.630 1.00 94.12 117 ALA A CA 1
ATOM 914 C C . ALA A 1 117 ? -8.815 1.473 -2.226 1.00 94.12 117 ALA A C 1
ATOM 916 O O . ALA A 1 117 ? -9.050 2.117 -1.205 1.00 94.12 117 ALA A O 1
ATOM 917 N N . THR A 1 118 ? -7.786 1.748 -3.019 1.00 90.38 118 THR A N 1
ATOM 918 C CA . THR A 1 118 ? -6.828 2.835 -2.789 1.00 90.38 118 THR A CA 1
ATOM 919 C C . THR A 1 118 ? -6.620 3.659 -4.046 1.00 90.38 118 THR A C 1
ATOM 921 O O . THR A 1 118 ? -6.834 3.153 -5.142 1.00 90.38 118 THR A O 1
ATOM 924 N N . ASN A 1 119 ? -6.173 4.904 -3.891 1.00 86.75 119 ASN A N 1
ATOM 925 C CA . ASN A 1 119 ? -5.659 5.722 -4.990 1.00 86.75 119 ASN A CA 1
ATOM 926 C C . ASN A 1 119 ? -4.143 5.564 -5.219 1.00 86.75 119 ASN A C 1
ATOM 928 O O . ASN A 1 119 ? -3.588 6.286 -6.042 1.00 86.75 119 ASN A O 1
ATOM 932 N N . GLN A 1 120 ? -3.473 4.653 -4.504 1.00 80.44 120 GLN A N 1
ATOM 933 C CA . GLN A 1 120 ? -2.101 4.257 -4.828 1.00 80.44 120 GLN A CA 1
ATOM 934 C C . GLN A 1 120 ? -2.046 3.516 -6.171 1.00 80.44 120 GLN A C 1
ATOM 936 O O . GLN A 1 120 ? -2.987 2.807 -6.536 1.00 80.44 120 GLN A O 1
ATOM 941 N N . GLY A 1 121 ? -0.944 3.699 -6.895 1.00 70.88 121 GLY A N 1
ATOM 942 C CA . GLY A 1 121 ? -0.638 3.047 -8.167 1.00 70.88 121 GLY A CA 1
ATOM 943 C C . GLY A 1 121 ? -1.708 3.251 -9.238 1.00 70.88 121 GLY A C 1
ATOM 944 O O . GLY A 1 121 ? -2.134 2.267 -9.839 1.00 70.88 121 GLY A O 1
ATOM 945 N N . ASP A 1 122 ? -2.176 4.494 -9.410 1.00 74.12 122 ASP A N 1
ATOM 946 C CA . ASP A 1 122 ? -3.279 4.900 -10.302 1.00 74.12 122 ASP A CA 1
ATOM 947 C C . ASP A 1 122 ? -4.649 4.270 -9.986 1.00 74.12 122 ASP A C 1
ATOM 949 O O . ASP A 1 122 ? -5.571 4.295 -10.801 1.00 74.12 122 ASP A O 1
ATOM 953 N N . GLY A 1 123 ? -4.818 3.763 -8.764 1.00 84.88 123 GLY A N 1
ATOM 954 C CA . GLY A 1 123 ? -6.062 3.166 -8.300 1.00 84.88 123 GLY A CA 1
ATOM 955 C C . GLY A 1 123 ? -5.994 1.644 -8.279 1.00 84.88 123 GLY A C 1
ATOM 956 O O . GLY A 1 123 ? -5.868 1.002 -9.319 1.00 84.88 123 GLY A O 1
ATOM 957 N N . GLN A 1 124 ? -6.114 1.043 -7.094 1.00 87.88 124 GLN A N 1
ATOM 958 C CA . GLN A 1 124 ? -5.993 -0.408 -6.926 1.00 87.88 124 GLN A CA 1
ATOM 959 C C . GLN A 1 124 ? -6.972 -0.975 -5.901 1.00 87.88 124 GLN A C 1
ATOM 961 O O . GLN A 1 124 ? -7.365 -0.309 -4.941 1.00 87.88 124 GLN A O 1
ATOM 966 N N . LEU A 1 125 ? -7.330 -2.245 -6.098 1.00 93.00 125 LEU A N 1
ATOM 967 C CA . LEU A 1 125 ? -7.990 -3.083 -5.103 1.00 93.00 125 LEU A CA 1
ATOM 968 C C . LEU A 1 125 ? -6.955 -4.033 -4.508 1.00 93.00 125 LEU A C 1
ATOM 970 O O . LEU A 1 125 ? -6.285 -4.756 -5.242 1.00 93.00 125 LEU A O 1
ATOM 974 N N . MET A 1 126 ? -6.834 -4.038 -3.184 1.00 92.62 126 MET A N 1
ATOM 975 C CA . MET A 1 126 ? -5.879 -4.877 -2.464 1.00 92.62 126 MET A CA 1
ATOM 976 C C . MET A 1 126 ? -6.583 -5.633 -1.346 1.00 92.62 126 MET A C 1
ATOM 978 O O . MET A 1 126 ? -7.447 -5.082 -0.663 1.00 92.62 126 MET A O 1
ATOM 982 N N . ALA A 1 127 ? -6.189 -6.888 -1.150 1.00 94.94 127 ALA A N 1
ATOM 983 C CA . ALA A 1 127 ? -6.553 -7.669 0.020 1.00 94.94 127 ALA A CA 1
ATOM 984 C C . ALA A 1 127 ? -5.325 -7.810 0.923 1.00 94.94 127 ALA A C 1
ATOM 986 O O . ALA A 1 127 ? -4.238 -8.142 0.448 1.00 94.94 127 ALA A O 1
ATOM 987 N N . PHE A 1 128 ? -5.517 -7.567 2.213 1.00 96.19 128 PHE A N 1
ATOM 988 C CA . PHE A 1 128 ? -4.508 -7.747 3.241 1.00 96.19 128 PHE A CA 1
ATOM 989 C C . PHE A 1 128 ? -4.959 -8.816 4.226 1.00 96.19 128 PHE A C 1
ATOM 991 O O . PHE A 1 128 ? -6.079 -8.741 4.730 1.00 96.19 128 PHE A O 1
ATOM 998 N N . ASN A 1 129 ? -4.092 -9.776 4.529 1.00 96.62 129 ASN A N 1
ATOM 999 C CA . ASN A 1 129 ? -4.291 -10.697 5.642 1.00 96.62 129 ASN A CA 1
ATOM 1000 C C . ASN A 1 129 ? -4.176 -9.930 6.956 1.00 96.62 129 ASN A C 1
ATOM 1002 O O . ASN A 1 129 ? -3.349 -9.027 7.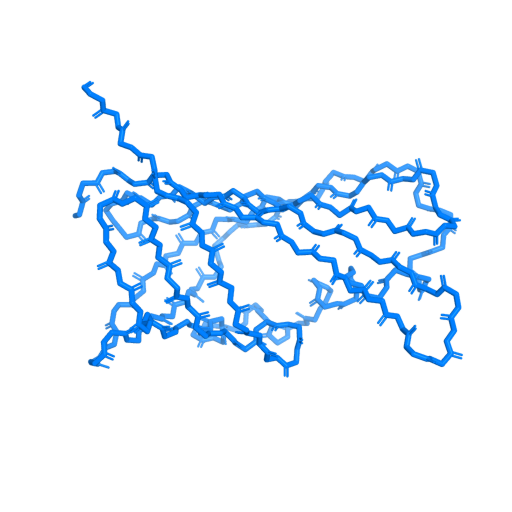061 1.00 96.62 129 ASN A O 1
ATOM 1006 N N . ARG A 1 130 ? -4.995 -10.288 7.941 1.00 95.31 130 ARG A N 1
ATOM 1007 C CA . ARG A 1 130 ? -5.005 -9.704 9.280 1.00 95.31 130 ARG A CA 1
ATOM 1008 C C . ARG A 1 130 ? -4.363 -10.667 10.268 1.00 95.31 130 ARG A C 1
ATOM 1010 O O . ARG A 1 130 ? -4.674 -11.853 10.267 1.00 95.31 130 ARG A O 1
ATOM 1017 N N . TYR A 1 131 ? -3.511 -10.121 11.124 1.00 91.81 131 TYR A N 1
ATOM 1018 C CA . TYR A 1 131 ? -2.846 -10.839 12.199 1.00 91.81 131 TYR A CA 1
ATOM 1019 C C . TYR A 1 131 ? -3.203 -10.172 13.526 1.00 91.81 131 TYR A C 1
ATOM 1021 O O . TYR A 1 131 ? -3.142 -8.944 13.650 1.00 91.81 131 TYR A O 1
ATOM 1029 N N . HIS A 1 132 ? -3.579 -10.994 14.500 1.00 74.94 132 HIS A N 1
ATOM 1030 C CA . HIS A 1 132 ? -3.830 -10.581 15.878 1.00 74.94 132 HIS A CA 1
ATOM 1031 C C . HIS A 1 132 ? -2.651 -11.032 16.737 1.00 74.94 132 HIS A C 1
ATOM 1033 O O . HIS A 1 132 ? -2.051 -12.069 16.457 1.00 74.94 132 HIS A O 1
ATOM 1039 N N . MET A 1 133 ? -2.301 -10.241 17.750 1.00 59.53 133 MET A N 1
ATOM 1040 C CA . MET A 1 133 ? -1.473 -10.748 18.842 1.00 59.53 133 MET A CA 1
ATOM 1041 C C . MET A 1 133 ? -2.420 -11.364 19.870 1.00 59.53 133 MET A C 1
ATOM 1043 O O . MET A 1 133 ? -3.329 -10.670 20.331 1.00 59.53 133 MET A O 1
ATOM 1047 N N . ASP A 1 134 ? -2.237 -12.657 20.140 1.00 54.81 134 ASP A N 1
ATOM 1048 C CA . ASP A 1 134 ? -2.923 -13.384 21.216 1.00 54.81 134 ASP A CA 1
ATOM 1049 C C . ASP A 1 134 ? -2.493 -12.878 22.604 1.00 54.81 134 ASP A C 1
ATOM 1051 O O . ASP A 1 134 ? -1.303 -12.505 22.765 1.00 54.81 134 ASP A O 1
#

Radius of gyration: 15.19 Å; chains: 1; bounding box: 41×30×45 Å

InterPro domains:
  IPR054526 VtrC-like [PF22280] (8-130)

Foldseek 3Di:
DPKKKKKFKDKDQDPVDRKIKIKIWIWIDDPQKIWIWIWIDIPPDPKIKIKIWIFGWDDDPQQKIFTATDDMDIDIDDDPDPVVPPLVVLVVDPQNNDGRSWMWHFPDDDQFKTWIWTPRPVIDIIIITMDDDD

Organism: NCBI:txid1056511

pLDDT: mean 83.04, std 12.38, range [51.41, 96.62]